Protein AF-A0A7S3E4H8-F1 (afdb_monomer)

Radius of gyration: 23.07 Å; Cα contacts (8 Å, |Δi|>4): 46; chains: 1; bounding box: 50×44×68 Å

Organism: NCBI:txid464258

Mean predicted aligned error: 6.33 Å

Secondary structure (DSSP, 8-state):
--SS-------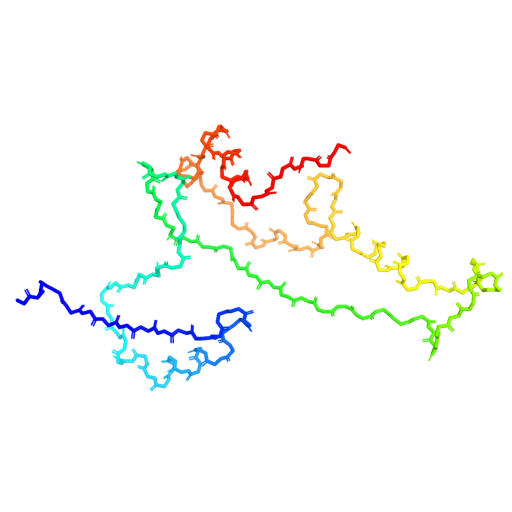S-GGGT-TTHHHHHHHHHHHH--S----S----SBTTB--------------------SS---HHHHTTTSPPHHHHHHHHHHHTB-TTS-B--TTTTTT-PPPPHHHHHHHPPPHHHHHHHHHHTT------

Structure (mmCIF, N/CA/C/O backbone):
data_AF-A0A7S3E4H8-F1
#
_entry.id   AF-A0A7S3E4H8-F1
#
loop_
_atom_site.group_PDB
_atom_site.id
_atom_site.type_symbol
_atom_site.label_atom_id
_atom_site.label_alt_id
_atom_site.label_comp_id
_atom_site.label_asym_id
_atom_site.label_entity_id
_atom_site.label_seq_id
_atom_site.pdbx_PDB_ins_code
_atom_site.Cartn_x
_atom_site.Cartn_y
_atom_site.Cartn_z
_atom_site.occupancy
_atom_site.B_iso_or_equiv
_atom_site.auth_seq_id
_atom_site.auth_comp_id
_atom_site.auth_asym_id
_atom_site.auth_atom_id
_atom_site.pdbx_PDB_model_num
ATOM 1 N N . ALA A 1 1 ? -12.318 -7.253 39.619 1.00 82.25 1 ALA A N 1
ATOM 2 C CA . ALA A 1 1 ? -12.614 -7.775 38.268 1.00 82.25 1 ALA A CA 1
ATOM 3 C C . ALA A 1 1 ? -12.755 -6.592 37.313 1.00 82.25 1 ALA A C 1
ATOM 5 O O . ALA A 1 1 ? -13.114 -5.520 37.789 1.00 82.25 1 ALA A O 1
ATOM 6 N N . LEU A 1 2 ? -12.430 -6.759 36.026 1.00 92.44 2 LEU A N 1
ATOM 7 C CA . LEU A 1 2 ? -12.636 -5.715 35.013 1.00 92.44 2 LEU A CA 1
ATOM 8 C C . LEU A 1 2 ? -14.133 -5.568 34.691 1.00 92.44 2 LEU A C 1
ATOM 10 O O . LEU A 1 2 ? -14.866 -6.550 34.817 1.00 92.44 2 LEU A O 1
ATOM 14 N N . PRO A 1 3 ? -14.589 -4.377 34.266 1.00 96.00 3 PRO A N 1
ATOM 15 C CA . PRO A 1 3 ? -15.986 -4.160 33.887 1.00 96.00 3 PRO A CA 1
ATOM 16 C C . PRO A 1 3 ? -16.362 -4.812 32.545 1.00 96.00 3 PRO A C 1
ATOM 18 O O . PRO A 1 3 ? -17.535 -4.822 32.192 1.00 96.00 3 PRO A O 1
ATOM 21 N N . ILE A 1 4 ? -15.383 -5.340 31.800 1.00 96.25 4 ILE A N 1
ATOM 22 C CA . ILE A 1 4 ? -15.548 -5.931 30.468 1.00 96.25 4 ILE A CA 1
ATOM 23 C C . ILE A 1 4 ? -14.730 -7.218 30.324 1.00 96.25 4 ILE A C 1
ATOM 25 O O . ILE A 1 4 ? -13.744 -7.429 31.037 1.00 96.25 4 ILE A O 1
ATOM 29 N N . ASN A 1 5 ? -15.120 -8.049 29.356 1.00 95.62 5 ASN A N 1
ATOM 30 C CA . ASN A 1 5 ? -14.308 -9.166 28.881 1.00 95.62 5 ASN A CA 1
ATOM 31 C C . ASN A 1 5 ? -13.288 -8.657 27.859 1.00 95.62 5 ASN A C 1
ATOM 33 O O . ASN A 1 5 ? -13.634 -7.857 26.994 1.00 95.62 5 ASN A O 1
ATOM 37 N N . VAL A 1 6 ? -12.053 -9.150 27.930 1.00 95.00 6 VAL A N 1
ATOM 38 C CA . VAL A 1 6 ? -10.983 -8.778 26.995 1.00 95.00 6 VAL A CA 1
ATOM 39 C C . VAL A 1 6 ? -10.482 -10.034 26.294 1.00 95.00 6 VAL A C 1
ATOM 41 O O . VAL A 1 6 ? -10.198 -11.039 26.947 1.00 95.00 6 VAL A O 1
ATOM 44 N N . LYS A 1 7 ? -10.385 -9.975 24.965 1.00 95.00 7 LYS A N 1
ATOM 45 C CA . LYS A 1 7 ? -9.827 -11.030 24.113 1.00 95.00 7 LYS A CA 1
ATOM 46 C C . LYS A 1 7 ? -8.622 -10.461 23.375 1.00 95.00 7 LYS A C 1
ATOM 48 O O . LYS A 1 7 ? -8.689 -9.340 22.886 1.00 95.00 7 LYS A O 1
ATOM 53 N N . PHE A 1 8 ? -7.548 -11.237 23.296 1.00 94.75 8 PHE A N 1
ATOM 54 C CA . PHE A 1 8 ? -6.339 -10.854 22.572 1.00 94.75 8 PHE A CA 1
ATOM 55 C C . PHE A 1 8 ? -6.182 -11.729 21.334 1.00 94.75 8 PHE A C 1
ATOM 57 O O . PHE A 1 8 ? -6.318 -12.952 21.411 1.00 94.75 8 PHE A O 1
ATOM 64 N N . LEU A 1 9 ? -5.875 -11.086 20.214 1.00 94.81 9 LEU A N 1
ATOM 65 C CA . LEU A 1 9 ? -5.459 -11.716 18.973 1.00 94.81 9 LEU A CA 1
ATOM 66 C C . LEU A 1 9 ? -4.102 -11.114 18.618 1.00 94.81 9 LEU A C 1
ATOM 68 O O . LEU A 1 9 ? -3.991 -9.902 18.467 1.00 94.81 9 LEU A O 1
ATOM 72 N N . PHE A 1 10 ? -3.081 -11.957 18.540 1.00 94.44 10 PHE A N 1
ATOM 73 C CA . PHE A 1 10 ? -1.742 -11.551 18.134 1.00 94.44 10 PHE A CA 1
ATOM 74 C C . PHE A 1 10 ? -1.454 -12.181 16.779 1.00 94.44 10 PHE A C 1
ATOM 76 O O . PHE A 1 10 ? -1.522 -13.406 16.655 1.00 94.44 10 PHE A O 1
ATOM 83 N N . ASP A 1 11 ? -1.136 -11.350 15.793 1.00 94.62 11 ASP A N 1
ATOM 84 C CA . ASP A 1 11 ? -0.674 -11.795 14.486 1.00 94.62 11 ASP A CA 1
ATOM 85 C C . ASP A 1 11 ? 0.831 -11.544 14.363 1.00 94.62 11 ASP A C 1
ATOM 87 O O . ASP A 1 11 ? 1.312 -10.443 14.608 1.00 94.62 11 ASP A O 1
ATOM 91 N N . GLY A 1 12 ? 1.581 -12.590 14.023 1.00 95.81 12 GLY A N 1
ATOM 92 C CA . GLY A 1 12 ? 3.026 -12.514 13.799 1.00 95.81 12 GLY A CA 1
ATOM 93 C C . GLY A 1 12 ? 3.403 -12.340 12.328 1.00 95.81 12 GLY A C 1
ATOM 94 O O . GLY A 1 12 ? 4.578 -12.473 11.998 1.00 95.81 12 GLY A O 1
ATOM 95 N N . GLN A 1 13 ? 2.420 -12.147 11.447 1.00 96.44 13 GLN A N 1
ATOM 96 C CA . GLN A 1 13 ? 2.595 -12.147 9.996 1.00 96.44 13 GLN A CA 1
ATOM 97 C C . GLN A 1 13 ? 2.158 -10.842 9.325 1.00 96.44 13 GLN A C 1
ATOM 99 O O . GLN A 1 13 ? 2.118 -10.796 8.098 1.00 96.44 13 GLN A O 1
ATOM 104 N N . GLU A 1 14 ? 1.829 -9.810 10.100 1.00 94.62 14 GLU A N 1
ATOM 105 C CA . GLU A 1 14 ? 1.367 -8.513 9.588 1.00 94.62 14 GLU A CA 1
ATOM 106 C C . GLU A 1 14 ? 2.321 -7.974 8.504 1.00 94.62 14 GLU A C 1
ATOM 108 O O . GLU A 1 14 ? 1.902 -7.763 7.367 1.00 94.62 14 GLU A O 1
ATOM 113 N N . GLU A 1 15 ? 3.627 -7.990 8.788 1.00 93.69 15 GLU A N 1
ATOM 114 C CA . GLU A 1 15 ? 4.696 -7.490 7.905 1.00 93.69 15 GLU A CA 1
ATOM 115 C C . GLU A 1 15 ? 4.852 -8.262 6.576 1.00 93.69 15 GLU A C 1
ATOM 117 O O . GLU A 1 15 ? 5.611 -7.869 5.688 1.00 93.69 15 GLU A O 1
ATOM 122 N N . ILE A 1 16 ? 4.165 -9.401 6.427 1.00 94.12 16 ILE A N 1
ATOM 123 C CA . ILE A 1 16 ? 4.106 -10.192 5.185 1.00 94.12 16 ILE A CA 1
ATOM 124 C C . ILE A 1 16 ? 2.679 -10.295 4.624 1.00 94.12 16 ILE A C 1
ATOM 126 O O . ILE A 1 16 ? 2.409 -11.146 3.771 1.00 94.12 16 ILE A O 1
ATOM 130 N N . GLY A 1 17 ? 1.766 -9.446 5.099 1.00 92.00 17 GLY A N 1
ATOM 131 C CA . GLY A 1 17 ? 0.380 -9.353 4.642 1.00 92.00 17 GLY A CA 1
ATOM 132 C C . GLY A 1 17 ? -0.574 -10.364 5.277 1.00 92.00 17 GLY A C 1
ATOM 133 O O . GLY A 1 17 ? -1.602 -10.675 4.678 1.00 92.00 17 GLY A O 1
ATOM 134 N N . SER A 1 18 ? -0.244 -10.912 6.449 1.00 95.12 18 SER A N 1
ATOM 135 C CA . SER A 1 18 ? -1.131 -11.791 7.231 1.00 95.12 18 SER A CA 1
ATOM 136 C C . SER A 1 18 ? -1.738 -12.9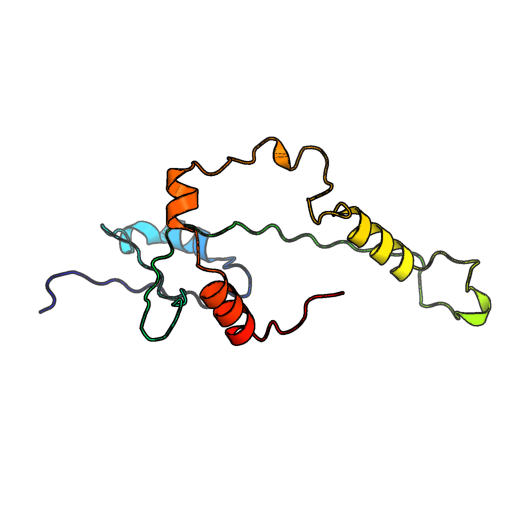76 6.449 1.00 95.12 18 SER A C 1
ATOM 138 O O . SER A 1 18 ? -2.935 -13.257 6.582 1.00 95.12 18 SER A O 1
ATOM 140 N N . PRO A 1 19 ? -0.956 -13.729 5.646 1.00 96.19 19 PRO A N 1
ATOM 141 C CA . PRO A 1 19 ? -1.471 -14.686 4.661 1.00 96.19 19 PRO A CA 1
ATOM 142 C C . PRO A 1 19 ? -2.325 -15.824 5.238 1.00 96.19 19 PRO A C 1
ATOM 144 O O . PRO A 1 19 ? -3.022 -16.504 4.486 1.00 96.19 19 PRO A O 1
ATOM 147 N N . GLN A 1 20 ? -2.254 -16.096 6.545 1.00 96.81 20 GLN A N 1
ATOM 148 C CA . GLN A 1 20 ? -3.078 -17.121 7.194 1.00 96.81 20 GLN A CA 1
ATOM 149 C C . GLN A 1 20 ? -4.172 -16.578 8.120 1.00 96.81 20 GLN A C 1
ATOM 151 O O . GLN A 1 20 ? -5.007 -17.374 8.567 1.00 96.81 20 GLN A O 1
ATOM 156 N N . LEU A 1 21 ? -4.206 -15.271 8.392 1.00 96.25 21 LEU A N 1
ATOM 157 C CA . LEU A 1 21 ? -5.113 -14.682 9.379 1.00 96.25 21 LEU A CA 1
ATOM 158 C C . LEU A 1 21 ? -6.584 -14.881 9.002 1.00 96.25 21 LEU A C 1
ATOM 160 O O . LEU A 1 21 ? -7.369 -15.323 9.838 1.00 96.25 21 LEU A O 1
ATOM 164 N N . GLU A 1 22 ? -6.940 -14.645 7.738 1.00 95.56 22 GLU A N 1
ATOM 165 C CA . GLU A 1 22 ? -8.304 -14.845 7.228 1.00 95.56 22 GLU A CA 1
ATOM 166 C C . GLU A 1 22 ? -8.772 -16.288 7.465 1.00 95.56 22 GLU A C 1
ATOM 168 O O . GLU A 1 22 ? -9.730 -16.532 8.195 1.00 95.56 22 GLU A O 1
ATOM 173 N N . SER A 1 23 ? -7.999 -17.269 6.986 1.00 97.12 23 SER A N 1
ATOM 174 C CA . SER A 1 23 ? -8.333 -18.691 7.148 1.00 97.12 23 SER A CA 1
ATOM 175 C C . SER A 1 23 ? -8.391 -19.156 8.612 1.00 97.12 23 SER A C 1
ATOM 177 O O . SER A 1 23 ? -9.048 -20.151 8.937 1.00 97.12 23 SER A O 1
ATOM 179 N N . PHE A 1 24 ? -7.666 -18.478 9.507 1.00 96.75 24 PHE A N 1
ATOM 180 C CA . PHE A 1 24 ? -7.705 -18.728 10.943 1.00 96.75 24 PHE A CA 1
ATOM 181 C C . PHE A 1 24 ? -8.997 -18.179 11.557 1.00 96.75 24 PHE A C 1
ATOM 183 O O . PHE A 1 24 ? -9.646 -18.878 12.341 1.00 96.75 24 PHE A O 1
ATOM 190 N N . LEU A 1 25 ? -9.401 -16.966 11.172 1.00 96.00 25 LEU A N 1
ATOM 191 C CA . LEU A 1 25 ? -10.652 -16.344 11.602 1.00 96.00 25 LEU A CA 1
ATOM 192 C C . LEU A 1 25 ? -11.878 -17.075 11.045 1.00 96.00 25 LEU A C 1
ATOM 194 O O . LEU A 1 25 ? -12.831 -17.268 11.792 1.00 96.00 25 LEU A O 1
ATOM 198 N N . ASP A 1 26 ? -11.832 -17.614 9.830 1.00 96.56 26 ASP A N 1
ATOM 199 C CA . ASP A 1 26 ? -12.915 -18.460 9.302 1.00 96.56 26 ASP A CA 1
ATOM 200 C C . ASP A 1 26 ? -13.172 -19.693 10.182 1.00 96.56 26 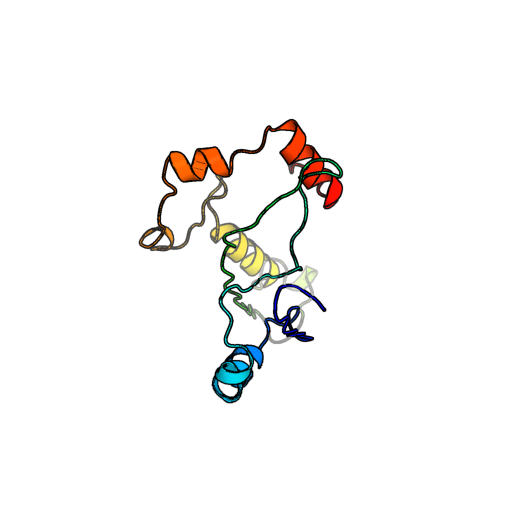ASP A C 1
ATOM 202 O O . ASP A 1 26 ? -14.308 -20.117 10.393 1.00 96.56 26 ASP A O 1
ATOM 206 N N . LYS A 1 27 ? -12.104 -20.281 10.735 1.00 97.56 27 LYS A N 1
ATOM 207 C CA . LYS A 1 27 ? -12.178 -21.498 11.564 1.00 97.56 27 LYS A CA 1
ATOM 208 C C . LYS A 1 27 ? -12.466 -21.217 13.035 1.00 97.56 27 LYS A C 1
ATOM 210 O O . LYS A 1 27 ? -12.925 -22.108 13.755 1.00 97.56 27 LYS A O 1
ATOM 215 N N . HIS A 1 28 ? -12.105 -20.034 13.527 1.00 96.50 28 HIS A N 1
ATOM 216 C CA . HIS A 1 28 ? -12.078 -19.733 14.961 1.00 96.50 28 HIS A CA 1
ATOM 217 C C . HIS A 1 28 ? -12.766 -18.419 15.344 1.00 96.50 28 HIS A C 1
ATOM 219 O O . HIS A 1 28 ? -12.769 -18.074 16.526 1.00 96.50 28 HIS A O 1
ATOM 225 N N . GLY A 1 29 ? -13.375 -17.712 14.394 1.00 94.12 29 GLY A N 1
ATOM 226 C CA . GLY A 1 29 ? -13.937 -16.370 14.558 1.00 94.12 29 GLY A CA 1
ATOM 227 C C . GLY A 1 29 ? -14.987 -16.269 15.658 1.00 94.12 29 GLY A C 1
ATOM 228 O O . GLY A 1 29 ? -14.997 -15.291 16.400 1.00 94.12 29 GLY A O 1
ATOM 229 N N . GLU A 1 30 ? -15.783 -17.321 15.879 1.00 96.06 30 GLU A N 1
ATOM 230 C CA . GLU A 1 30 ? -16.737 -17.377 16.998 1.00 96.06 30 GLU A CA 1
ATOM 231 C C . GLU A 1 30 ? -16.061 -17.159 18.364 1.00 96.06 30 GLU A C 1
ATOM 233 O O . GLU A 1 30 ? -16.625 -16.518 19.253 1.00 96.06 30 GLU A O 1
ATOM 238 N N . LYS A 1 31 ? -14.811 -17.614 18.537 1.00 94.94 31 LYS A N 1
ATOM 239 C CA . LYS A 1 31 ? -14.041 -17.382 19.771 1.00 94.94 31 LYS A CA 1
ATOM 240 C C . LYS A 1 31 ? -13.694 -15.910 19.960 1.00 94.94 31 LYS A C 1
ATOM 242 O O . LYS A 1 31 ? -13.562 -15.472 21.103 1.00 94.94 31 LYS A O 1
ATOM 247 N N . PHE A 1 32 ? -13.590 -15.146 18.877 1.00 94.00 32 PHE A N 1
ATOM 248 C CA . PHE A 1 32 ? -13.222 -13.731 18.861 1.00 94.00 32 PHE A CA 1
ATOM 249 C C . PHE A 1 32 ? -14.419 -12.782 18.740 1.00 94.00 32 PHE A C 1
ATOM 251 O O . PHE A 1 32 ? -14.219 -11.577 18.822 1.00 94.00 32 PHE A O 1
ATOM 258 N N . ALA A 1 33 ? -15.651 -13.298 18.647 1.00 94.56 33 ALA A N 1
ATOM 259 C CA . ALA A 1 33 ? -16.862 -12.475 18.644 1.00 94.56 33 ALA A CA 1
ATOM 260 C C . ALA A 1 33 ? -16.873 -11.495 19.832 1.00 94.56 33 ALA A C 1
ATOM 262 O O . ALA A 1 33 ? -16.682 -11.905 20.985 1.00 94.56 33 ALA A O 1
ATOM 263 N N . ALA A 1 34 ? -17.053 -10.208 19.551 1.00 96.25 34 ALA A N 1
ATOM 264 C CA . ALA A 1 34 ? -16.986 -9.126 20.525 1.00 96.25 34 ALA A CA 1
ATOM 265 C C . ALA A 1 34 ? -17.856 -7.949 20.067 1.00 96.25 34 ALA A C 1
ATOM 267 O O . ALA A 1 34 ? -18.111 -7.798 18.874 1.00 96.25 34 ALA A O 1
ATOM 268 N N . ASP A 1 35 ? -18.266 -7.104 21.013 1.00 97.19 35 ASP A N 1
ATOM 269 C CA . ASP A 1 35 ? -19.033 -5.884 20.724 1.00 97.19 35 ASP A CA 1
ATOM 270 C C . ASP A 1 35 ? -18.163 -4.776 20.100 1.00 97.19 35 ASP A C 1
ATOM 272 O O . ASP A 1 35 ? -18.676 -3.865 19.456 1.00 97.19 35 ASP A O 1
ATOM 276 N N . LEU A 1 36 ? -16.839 -4.845 20.298 1.00 95.00 36 LEU A N 1
ATOM 277 C CA . LEU A 1 36 ? -15.860 -3.895 19.775 1.00 95.00 36 LEU A CA 1
ATOM 278 C C . LEU A 1 36 ? -14.535 -4.604 19.462 1.00 95.00 36 LEU A C 1
ATOM 280 O O . LEU A 1 36 ? -14.076 -5.443 20.239 1.00 95.00 36 LEU A O 1
ATOM 284 N N . CYS A 1 37 ? -13.903 -4.215 18.354 1.00 93.88 37 CYS A N 1
ATOM 285 C CA . CYS A 1 37 ? -12.535 -4.587 18.004 1.00 93.88 37 CYS A CA 1
ATOM 286 C C . CYS A 1 37 ? -11.652 -3.336 18.034 1.00 93.88 37 CYS A C 1
ATOM 288 O O . CYS A 1 37 ? -12.042 -2.290 17.515 1.00 93.88 37 CYS A O 1
ATOM 290 N N . PHE A 1 38 ? -10.474 -3.441 18.645 1.00 92.94 38 PHE A N 1
ATOM 291 C CA . PHE A 1 38 ? -9.492 -2.366 18.700 1.00 92.94 38 PHE A CA 1
ATOM 292 C C . PHE A 1 38 ? -8.132 -2.908 18.268 1.00 92.94 38 PHE A C 1
ATOM 294 O O . PHE A 1 38 ? -7.672 -3.911 18.814 1.00 92.94 38 PHE A O 1
ATOM 301 N N . SER A 1 39 ? -7.495 -2.228 17.316 1.00 91.88 39 SER A N 1
ATOM 302 C CA . SER A 1 39 ? -6.095 -2.469 16.975 1.00 91.88 39 SER A CA 1
ATOM 303 C C . SER A 1 39 ? -5.217 -1.476 17.726 1.00 91.88 39 SER A C 1
ATOM 305 O O . SER A 1 39 ? -5.470 -0.272 17.693 1.00 91.88 39 SER A O 1
ATOM 307 N N . ALA A 1 40 ? -4.184 -1.984 18.397 1.00 89.38 40 ALA A N 1
ATOM 308 C CA . ALA A 1 40 ? -3.171 -1.164 19.058 1.00 89.38 40 ALA A CA 1
ATOM 309 C C . ALA A 1 40 ? -2.008 -0.783 18.125 1.00 89.38 40 ALA A C 1
ATOM 311 O O . ALA A 1 40 ? -1.034 -0.196 18.584 1.00 89.38 40 ALA A O 1
ATOM 312 N N . ASP A 1 41 ? -2.117 -1.095 16.835 1.00 89.75 41 ASP A N 1
ATOM 313 C CA . ASP A 1 41 ? -1.107 -0.818 15.809 1.00 89.75 41 ASP A CA 1
ATOM 314 C C . ASP A 1 41 ? -1.302 0.563 15.152 1.00 89.75 41 ASP A C 1
ATOM 316 O O . ASP A 1 41 ? -1.188 0.768 13.948 1.00 89.75 41 ASP A O 1
ATOM 320 N N . GLY A 1 42 ? -1.722 1.533 15.964 1.00 80.94 42 GLY A N 1
ATOM 321 C CA . GLY A 1 42 ? -1.957 2.909 15.547 1.00 80.94 42 GLY A CA 1
ATOM 322 C C . GLY A 1 42 ? -0.972 3.864 16.212 1.00 80.94 42 GLY A C 1
ATOM 323 O O . GLY A 1 42 ? -0.551 3.657 17.346 1.00 80.94 42 GLY A O 1
ATOM 324 N N . GLY A 1 43 ? -0.640 4.961 15.528 1.00 82.69 43 GLY A N 1
ATOM 325 C CA . GLY A 1 43 ? 0.145 6.058 16.110 1.00 82.69 43 GLY A CA 1
ATOM 326 C C . GLY A 1 43 ? -0.716 7.212 16.639 1.00 82.69 43 GLY A C 1
ATOM 327 O O . GLY A 1 43 ? -1.866 7.380 16.221 1.00 82.69 43 GLY A O 1
ATOM 328 N N . GLN A 1 44 ? -0.122 8.068 17.470 1.00 84.00 44 GLN A N 1
ATOM 329 C CA . GLN A 1 44 ? -0.670 9.367 17.893 1.00 84.00 44 GLN A CA 1
ATOM 330 C C . GLN A 1 44 ? -0.184 10.517 16.990 1.00 84.00 44 GLN A C 1
ATOM 332 O O . GLN A 1 44 ? 0.731 10.325 16.193 1.00 84.00 44 GLN A O 1
ATOM 337 N N . ILE A 1 45 ? -0.795 11.705 17.091 1.00 80.69 45 ILE A N 1
ATOM 338 C CA . ILE A 1 45 ? -0.336 12.894 16.340 1.00 80.69 45 ILE A CA 1
ATOM 339 C C . ILE A 1 45 ? 0.887 13.517 17.031 1.00 80.69 45 ILE A C 1
ATOM 341 O O . ILE A 1 45 ? 1.879 13.840 16.384 1.00 80.69 45 ILE A O 1
ATOM 345 N N . SER A 1 46 ? 0.815 13.663 18.353 1.00 80.62 46 SER A N 1
ATOM 346 C CA . SER A 1 46 ? 1.878 14.163 19.233 1.00 80.62 46 SER A CA 1
ATOM 347 C C . SER A 1 46 ? 1.697 13.570 20.634 1.00 80.62 46 SER A C 1
ATOM 349 O O . SER A 1 46 ? 0.704 12.889 20.890 1.00 80.62 46 SER A O 1
ATOM 351 N N . GLU A 1 47 ? 2.638 13.817 21.549 1.00 84.06 47 GLU A N 1
ATOM 352 C CA . GLU A 1 47 ? 2.575 13.325 22.939 1.00 84.06 47 GLU A CA 1
ATOM 353 C C . GLU A 1 47 ? 1.308 13.768 23.691 1.00 84.06 47 GLU A C 1
ATOM 355 O O . GLU A 1 47 ? 0.822 13.066 24.573 1.00 84.06 47 GLU A O 1
ATOM 360 N N . ASP A 1 48 ? 0.772 14.934 23.339 1.00 88.12 48 ASP A N 1
ATOM 361 C CA . ASP A 1 48 ? -0.385 15.570 23.963 1.00 88.12 48 ASP A CA 1
ATOM 362 C C . ASP A 1 48 ? -1.669 15.466 23.123 1.00 88.12 48 ASP A C 1
ATOM 364 O O . ASP A 1 48 ? -2.744 15.850 23.592 1.00 88.12 48 ASP A O 1
ATOM 368 N N . LYS A 1 49 ? -1.589 14.924 21.898 1.00 84.00 49 LYS A N 1
ATOM 369 C CA . LYS A 1 49 ? -2.726 14.832 20.975 1.00 84.00 49 LYS A CA 1
ATOM 370 C C . LYS A 1 49 ? -2.962 13.389 20.508 1.00 84.00 49 LYS A C 1
ATOM 372 O O . LYS A 1 49 ? -2.298 12.923 19.571 1.00 84.00 49 LYS A O 1
ATOM 377 N N . PRO A 1 50 ? -3.937 12.679 21.110 1.00 86.62 50 PRO A N 1
ATOM 378 C CA . PRO A 1 50 ? -4.269 11.323 20.702 1.00 86.62 50 PRO A CA 1
ATOM 379 C C . PRO A 1 50 ? -4.933 11.312 19.323 1.00 86.62 50 PRO A C 1
ATOM 381 O O . PRO A 1 50 ? -5.479 12.314 18.854 1.00 86.62 50 PRO A O 1
ATOM 384 N N . ARG A 1 51 ? -4.920 10.140 18.689 1.00 85.31 51 ARG A N 1
ATOM 385 C CA . ARG A 1 51 ? -5.577 9.889 17.408 1.00 85.31 51 ARG A CA 1
ATOM 386 C C . ARG A 1 51 ? -6.383 8.604 17.494 1.00 85.31 51 ARG A C 1
ATOM 388 O O . ARG A 1 51 ? -5.913 7.613 18.044 1.00 85.31 51 ARG A O 1
ATOM 395 N N . VAL A 1 52 ? -7.580 8.631 16.921 1.00 88.56 52 VAL A N 1
ATOM 396 C CA . VAL A 1 52 ? -8.383 7.436 16.668 1.00 88.56 52 VAL A CA 1
ATOM 397 C C . VAL A 1 52 ? -8.413 7.242 15.163 1.00 88.56 52 VAL A C 1
ATOM 399 O O . VAL A 1 52 ? -8.842 8.133 14.435 1.00 88.56 52 VAL A O 1
ATOM 402 N N . ILE A 1 53 ? -7.912 6.101 14.702 1.00 88.50 53 ILE A N 1
ATOM 403 C CA . ILE A 1 53 ? -7.927 5.734 13.288 1.00 88.50 53 ILE A CA 1
ATOM 404 C C . ILE A 1 53 ? -9.158 4.862 13.068 1.00 88.50 53 ILE A C 1
ATOM 406 O O . ILE A 1 53 ? -9.267 3.783 13.645 1.00 88.50 53 ILE A O 1
ATOM 410 N N . THR A 1 54 ? -10.100 5.352 12.269 1.00 88.62 54 THR A N 1
ATOM 411 C CA . THR A 1 54 ? -11.351 4.646 11.947 1.00 88.62 54 THR A CA 1
ATOM 412 C C . THR A 1 54 ? -11.277 3.901 10.618 1.00 88.62 54 THR A C 1
ATOM 414 O O . THR A 1 54 ? -12.060 2.985 10.384 1.00 88.62 54 THR A O 1
ATOM 417 N N . SER A 1 55 ? -10.325 4.268 9.760 1.00 86.19 55 SER A N 1
ATOM 418 C CA . SER A 1 55 ? -10.124 3.672 8.442 1.00 86.19 55 SER A CA 1
ATOM 419 C C . SER A 1 55 ? -8.664 3.766 8.012 1.00 86.19 55 SER A C 1
ATOM 421 O O . SER A 1 55 ? -7.968 4.726 8.348 1.00 86.19 55 SER A O 1
ATOM 423 N N . LEU A 1 56 ? -8.227 2.801 7.209 1.00 88.81 56 LEU A N 1
ATOM 424 C CA . LEU A 1 56 ? -6.915 2.766 6.568 1.00 88.81 56 LEU A CA 1
ATOM 425 C C . LEU A 1 56 ? -7.099 2.606 5.057 1.00 88.81 56 LEU A C 1
ATOM 427 O O . LEU A 1 56 ? -8.124 2.103 4.595 1.00 88.81 56 LEU A O 1
ATOM 431 N N . ARG A 1 57 ? -6.099 3.030 4.282 1.00 90.75 57 ARG A N 1
ATOM 432 C CA . ARG A 1 57 ? -6.050 2.720 2.849 1.00 90.75 57 ARG A CA 1
ATOM 433 C C . ARG A 1 57 ? -5.765 1.230 2.668 1.00 90.75 57 ARG A C 1
ATOM 435 O O . ARG A 1 57 ? -4.982 0.659 3.421 1.00 90.75 57 ARG A O 1
ATOM 442 N N . GLY A 1 58 ? -6.373 0.628 1.649 1.00 90.81 58 GLY A N 1
ATOM 443 C CA . GLY A 1 58 ? -5.963 -0.692 1.178 1.00 90.81 58 GLY A CA 1
ATOM 444 C C . GLY A 1 58 ? -4.601 -0.646 0.479 1.00 90.81 58 GLY A C 1
ATOM 445 O O . GLY A 1 58 ? -4.073 0.428 0.180 1.00 90.81 58 GLY A O 1
ATOM 446 N N . LEU A 1 59 ? -4.055 -1.824 0.184 1.00 92.19 59 LEU A N 1
ATOM 447 C CA . LEU A 1 59 ? -2.792 -1.987 -0.528 1.00 92.19 59 LEU A CA 1
ATOM 448 C C . LEU A 1 59 ? -2.936 -3.063 -1.606 1.00 92.19 59 LEU A C 1
ATOM 450 O O . LEU A 1 59 ? -3.485 -4.133 -1.359 1.00 92.19 59 LEU A O 1
ATOM 454 N N . ALA A 1 60 ? -2.412 -2.779 -2.798 1.00 90.19 60 ALA A N 1
ATOM 455 C CA . ALA A 1 60 ? -2.282 -3.743 -3.882 1.00 90.19 60 ALA A CA 1
ATOM 456 C C . ALA A 1 60 ? -0.806 -3.842 -4.279 1.00 90.19 60 ALA A C 1
ATOM 458 O O . ALA A 1 60 ? -0.231 -2.888 -4.802 1.00 90.19 60 ALA A O 1
ATOM 459 N N . ALA A 1 61 ? -0.189 -4.992 -4.012 1.00 91.19 61 ALA A N 1
ATOM 460 C CA . ALA A 1 61 ? 1.194 -5.260 -4.390 1.00 91.19 61 ALA A CA 1
ATOM 461 C C . ALA A 1 61 ? 1.249 -5.932 -5.769 1.00 91.19 61 ALA A C 1
ATOM 463 O O . ALA A 1 61 ? 0.556 -6.919 -6.016 1.00 91.19 61 ALA A O 1
ATOM 464 N N . VAL A 1 62 ? 2.101 -5.417 -6.658 1.00 92.06 62 VAL A N 1
ATOM 465 C CA . VAL A 1 62 ? 2.334 -5.978 -7.996 1.00 92.06 62 VAL A CA 1
ATOM 466 C C . VAL A 1 62 ? 3.831 -6.171 -8.205 1.00 92.06 62 VAL A C 1
ATOM 468 O O . VAL A 1 62 ? 4.624 -5.269 -7.946 1.00 92.06 62 VAL A O 1
ATOM 471 N N . GLU A 1 63 ? 4.220 -7.342 -8.708 1.00 95.12 63 GLU A N 1
ATOM 472 C CA . GLU A 1 63 ? 5.592 -7.626 -9.124 1.00 95.12 63 GLU A CA 1
ATOM 473 C C . GLU A 1 63 ? 5.697 -7.545 -10.652 1.00 95.12 63 GLU A C 1
ATOM 475 O O . GLU A 1 63 ? 5.012 -8.276 -11.371 1.00 95.12 63 GLU A O 1
ATOM 480 N N . VAL A 1 64 ? 6.586 -6.686 -11.157 1.00 94.88 64 VAL A N 1
ATOM 481 C CA . VAL A 1 64 ? 6.888 -6.594 -12.591 1.00 94.88 64 VAL A CA 1
ATOM 482 C C . VAL A 1 64 ? 8.312 -7.061 -12.853 1.00 94.88 64 VAL A C 1
ATOM 484 O O . VAL A 1 64 ? 9.269 -6.558 -12.269 1.00 94.88 64 VAL A O 1
ATOM 487 N N . LYS A 1 65 ? 8.460 -8.014 -13.777 1.00 96.31 65 LYS A N 1
ATOM 488 C CA . LYS A 1 65 ? 9.756 -8.550 -14.207 1.00 96.31 65 LYS A CA 1
ATOM 489 C C . LYS A 1 65 ? 10.041 -8.133 -15.643 1.00 96.31 65 LYS A C 1
ATOM 491 O O . LYS A 1 65 ? 9.359 -8.568 -16.567 1.00 96.31 65 LYS A O 1
ATOM 496 N N . VAL A 1 66 ? 11.085 -7.328 -15.829 1.00 96.06 66 VAL A N 1
ATOM 497 C CA . VAL A 1 66 ? 11.583 -6.925 -17.150 1.00 96.06 66 VAL A CA 1
ATOM 498 C C . VAL A 1 66 ? 12.836 -7.734 -17.469 1.00 96.06 66 VAL A C 1
ATOM 500 O O . VAL A 1 66 ? 13.820 -7.682 -16.737 1.00 96.06 66 VAL A O 1
ATOM 503 N N . LYS A 1 67 ? 12.816 -8.481 -18.575 1.00 96.12 67 LYS A N 1
ATOM 504 C CA . LYS A 1 67 ? 13.967 -9.250 -19.060 1.00 96.12 67 LYS A CA 1
ATOM 505 C C . LYS A 1 67 ? 14.291 -8.842 -20.492 1.00 96.12 67 LYS A C 1
ATOM 507 O O . LYS A 1 67 ? 13.470 -9.039 -21.381 1.00 96.12 67 LYS A O 1
ATOM 512 N N . THR A 1 68 ? 15.495 -8.318 -20.718 1.00 96.25 68 THR A N 1
ATOM 513 C CA . THR A 1 68 ? 15.936 -7.849 -22.045 1.00 96.25 68 THR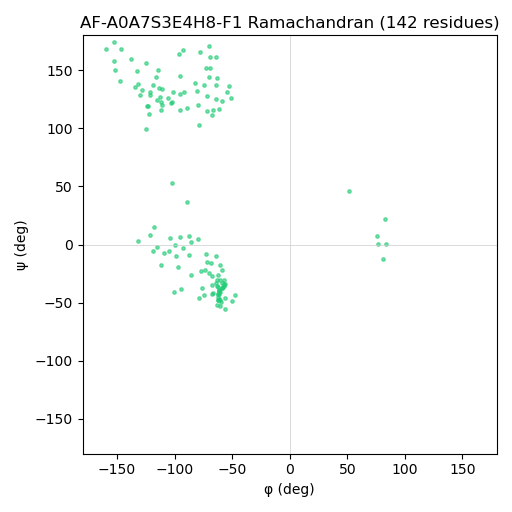 A CA 1
ATOM 514 C C . THR A 1 68 ? 17.042 -8.697 -22.674 1.00 96.25 68 THR A C 1
ATOM 516 O O . THR A 1 68 ? 17.243 -8.637 -23.884 1.00 96.25 68 THR A O 1
ATOM 519 N N . ALA A 1 69 ? 17.736 -9.517 -21.882 1.00 94.75 69 ALA A N 1
ATOM 520 C CA . ALA A 1 69 ? 18.795 -10.412 -22.336 1.00 94.75 69 ALA A CA 1
ATOM 521 C C . ALA A 1 69 ? 18.819 -11.708 -21.507 1.00 94.75 69 ALA A C 1
ATOM 523 O O . ALA A 1 69 ? 18.151 -11.828 -20.478 1.00 94.75 69 ALA A O 1
ATOM 524 N N . ASN A 1 70 ? 19.579 -12.706 -21.966 1.00 95.62 70 ASN A N 1
ATOM 525 C CA . ASN A 1 70 ? 19.767 -13.973 -21.245 1.00 95.62 70 ASN A CA 1
ATOM 526 C C . ASN A 1 70 ? 20.922 -13.939 -2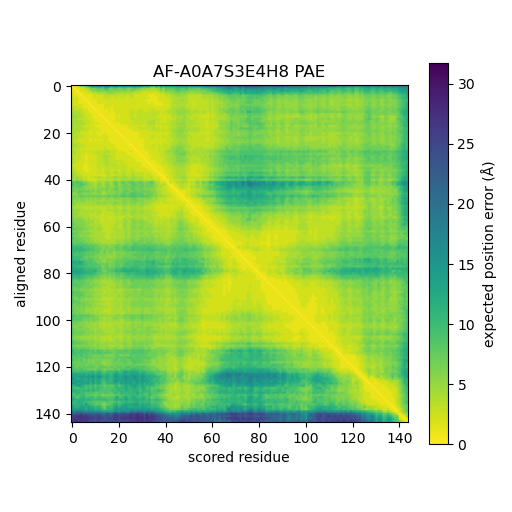0.228 1.00 95.62 70 ASN A C 1
ATOM 528 O O . ASN A 1 70 ? 21.068 -14.891 -19.467 1.00 95.62 70 ASN A O 1
ATOM 532 N N . ALA A 1 71 ? 21.721 -12.872 -20.229 1.00 95.12 71 ALA A N 1
ATOM 533 C CA . ALA A 1 71 ? 22.812 -12.604 -19.297 1.00 95.12 71 ALA A CA 1
ATOM 534 C C . ALA A 1 71 ? 23.126 -11.098 -19.302 1.00 95.12 71 ALA A C 1
ATOM 536 O O . ALA A 1 71 ? 22.673 -10.381 -20.201 1.00 95.12 71 ALA A O 1
ATOM 537 N N . ASP A 1 72 ? 23.932 -10.646 -18.343 1.00 95.44 72 ASP A N 1
ATOM 538 C CA . ASP A 1 72 ? 24.447 -9.277 -18.323 1.00 95.44 72 ASP A CA 1
ATOM 539 C C . ASP A 1 72 ? 25.344 -9.009 -19.537 1.00 95.44 72 ASP A C 1
ATOM 541 O O . ASP A 1 72 ? 26.102 -9.872 -19.991 1.00 95.44 72 ASP A O 1
ATOM 545 N N . LEU A 1 73 ? 25.257 -7.790 -20.072 1.00 95.38 73 LEU A N 1
ATOM 546 C CA . LEU A 1 73 ? 25.984 -7.369 -21.267 1.00 95.38 73 LEU A CA 1
ATOM 547 C C . LEU A 1 73 ? 26.971 -6.247 -20.940 1.00 95.38 73 LEU A C 1
ATOM 549 O O . LEU A 1 73 ? 26.684 -5.352 -20.148 1.00 95.38 73 LEU A O 1
ATOM 553 N N . HIS A 1 74 ? 28.129 -6.259 -21.604 1.00 95.88 74 HIS A N 1
ATOM 554 C CA . HIS A 1 74 ? 29.130 -5.203 -21.467 1.00 95.88 74 HIS A CA 1
ATOM 555 C C . HIS A 1 74 ? 28.603 -3.875 -22.038 1.00 95.88 74 HIS A C 1
ATOM 557 O O . HIS A 1 74 ? 28.378 -3.751 -23.247 1.00 95.88 74 HIS A O 1
ATOM 563 N N . SER A 1 75 ? 28.439 -2.861 -21.187 1.00 93.75 75 SER A N 1
ATOM 564 C CA . SER A 1 75 ? 27.821 -1.581 -21.561 1.00 93.75 75 SER A CA 1
ATOM 565 C C . SER A 1 75 ? 28.602 -0.810 -22.628 1.00 93.75 75 SER A C 1
ATOM 567 O O . SER A 1 75 ? 27.991 -0.155 -23.461 1.00 93.75 75 SER A O 1
ATOM 569 N N . GLY A 1 76 ? 29.931 -0.931 -22.687 1.00 96.50 76 GLY A N 1
ATOM 570 C CA . GLY A 1 76 ? 30.722 -0.302 -23.754 1.00 96.50 76 GLY A CA 1
ATOM 571 C C . 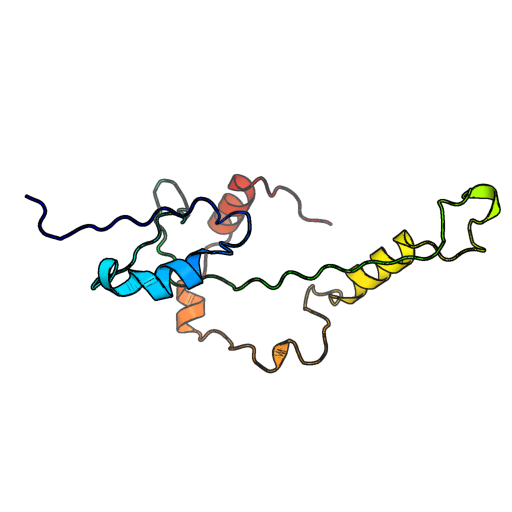GLY A 1 76 ? 30.532 -0.947 -25.132 1.00 96.50 76 GLY A C 1
ATOM 572 O O . GLY A 1 76 ? 30.748 -0.302 -26.150 1.00 96.50 76 GLY A O 1
ATOM 573 N N . THR A 1 77 ? 30.127 -2.218 -25.176 1.00 95.75 77 THR A N 1
ATOM 574 C CA . THR A 1 77 ? 29.961 -2.973 -26.431 1.00 95.75 77 THR A CA 1
ATOM 575 C C . THR A 1 77 ? 28.524 -2.912 -26.928 1.00 95.75 77 THR A C 1
ATOM 577 O O . THR A 1 77 ? 28.288 -2.828 -28.128 1.00 95.75 77 THR A O 1
ATOM 580 N N . PHE A 1 78 ? 27.567 -2.963 -25.999 1.00 94.81 78 PHE A N 1
ATOM 581 C CA . PHE A 1 78 ? 26.142 -3.079 -26.306 1.00 94.81 78 PHE A CA 1
ATOM 582 C C . PHE A 1 78 ? 25.322 -1.859 -25.874 1.00 94.81 78 PHE A C 1
ATOM 584 O O . PHE A 1 78 ? 24.117 -1.818 -26.122 1.00 94.81 78 PHE A O 1
ATOM 591 N N . GLY A 1 79 ? 25.948 -0.859 -25.248 1.00 93.06 79 GLY A N 1
ATOM 592 C CA . GLY A 1 79 ? 25.301 0.392 -24.865 1.00 93.06 79 GLY A CA 1
ATOM 593 C C . GLY A 1 79 ? 24.730 1.105 -26.085 1.00 93.06 79 GLY A C 1
ATOM 594 O O . GLY A 1 79 ? 25.436 1.355 -27.057 1.00 93.06 79 GLY A O 1
ATOM 595 N N . GLY A 1 80 ? 23.428 1.383 -26.049 1.00 90.56 80 GLY A N 1
ATOM 596 C CA . GLY A 1 80 ? 22.688 1.983 -27.162 1.00 90.56 80 GLY A CA 1
ATOM 597 C C . GLY A 1 80 ? 22.266 1.007 -28.269 1.00 90.56 80 GLY A C 1
ATOM 598 O O . GLY A 1 80 ? 21.427 1.372 -29.083 1.00 90.56 80 GLY A O 1
ATOM 599 N N . ALA A 1 81 ? 22.785 -0.226 -28.291 1.00 93.31 81 ALA A N 1
ATOM 600 C CA . ALA A 1 81 ? 22.396 -1.255 -29.262 1.00 93.31 81 ALA A CA 1
ATOM 601 C C . ALA A 1 81 ? 21.409 -2.277 -28.676 1.00 93.31 81 ALA A C 1
ATOM 603 O O . ALA A 1 81 ? 20.462 -2.681 -29.349 1.00 93.31 81 ALA A O 1
ATOM 604 N N . ALA A 1 82 ? 21.627 -2.703 -27.428 1.00 94.75 82 ALA A N 1
ATOM 605 C CA . ALA A 1 82 ? 20.745 -3.628 -26.727 1.00 94.75 82 ALA A CA 1
ATOM 606 C C . ALA A 1 82 ? 19.738 -2.874 -25.835 1.00 94.75 82 ALA A C 1
ATOM 608 O O . ALA A 1 82 ? 20.102 -1.864 -25.223 1.00 94.75 82 ALA A O 1
ATOM 609 N N . PRO A 1 83 ? 18.492 -3.369 -25.701 1.00 94.06 83 PRO A N 1
ATOM 610 C CA . PRO A 1 83 ? 17.527 -2.801 -24.769 1.00 94.06 83 PRO A CA 1
ATOM 611 C C . PRO A 1 83 ? 18.005 -2.968 -23.322 1.00 94.06 83 PRO A C 1
ATOM 613 O O . PRO A 1 83 ? 18.296 -4.075 -22.859 1.00 94.06 83 PRO A O 1
ATOM 616 N N . ASN A 1 84 ? 18.067 -1.856 -22.592 1.00 95.38 84 ASN A N 1
ATOM 617 C CA . ASN A 1 84 ? 18.438 -1.848 -21.184 1.00 95.38 84 ASN A CA 1
ATOM 618 C C . ASN A 1 84 ? 17.182 -2.033 -20.320 1.00 95.38 84 ASN A C 1
ATOM 620 O O . ASN A 1 84 ? 16.285 -1.191 -20.344 1.00 95.38 84 ASN A O 1
ATOM 624 N N . ALA A 1 85 ? 17.130 -3.123 -19.549 1.00 95.94 85 ALA A N 1
ATOM 625 C CA . ALA A 1 85 ? 16.006 -3.418 -18.664 1.00 95.94 85 ALA A CA 1
ATOM 626 C C . ALA A 1 85 ? 15.759 -2.310 -17.627 1.00 95.94 85 ALA A C 1
ATOM 628 O O . ALA A 1 85 ? 14.606 -2.044 -17.305 1.00 95.94 85 ALA A O 1
ATOM 629 N N . LEU A 1 86 ? 16.814 -1.636 -17.150 1.00 94.62 86 LEU A N 1
ATOM 630 C CA . LEU A 1 86 ? 16.694 -0.541 -16.188 1.00 94.62 86 LEU A CA 1
ATOM 631 C C . LEU A 1 86 ? 16.001 0.674 -16.802 1.00 94.62 86 LEU A C 1
ATOM 633 O O . LEU A 1 86 ? 15.126 1.234 -16.162 1.00 94.62 86 LEU A O 1
ATOM 637 N N . HIS A 1 87 ? 16.329 1.041 -18.046 1.00 95.69 87 HIS A N 1
ATOM 638 C CA . HIS A 1 87 ? 15.661 2.163 -18.717 1.00 95.69 87 HIS A CA 1
ATOM 639 C C . HIS A 1 87 ? 14.168 1.878 -18.894 1.00 95.69 87 HIS A C 1
ATOM 641 O O . HIS A 1 87 ? 13.339 2.691 -18.509 1.00 95.69 87 HIS A O 1
ATOM 647 N N . LEU A 1 88 ? 13.828 0.680 -19.383 1.00 96.06 88 LEU A N 1
ATOM 648 C CA . LEU A 1 88 ? 12.432 0.268 -19.544 1.00 96.06 88 LEU A CA 1
ATOM 649 C C . LEU A 1 88 ? 11.678 0.233 -18.210 1.00 96.06 88 LEU A C 1
ATOM 651 O O . LEU A 1 88 ? 10.511 0.608 -18.162 1.00 96.06 88 LEU A O 1
ATOM 655 N N . LEU A 1 89 ? 12.326 -0.219 -17.132 1.00 96.88 89 LEU A N 1
ATOM 656 C CA . LEU A 1 89 ? 11.726 -0.225 -15.801 1.00 96.88 89 LEU A CA 1
ATOM 657 C C . LEU A 1 89 ? 11.501 1.201 -15.285 1.00 96.88 89 LEU A C 1
ATOM 659 O O . LEU A 1 89 ? 10.439 1.475 -14.735 1.00 96.88 89 LEU A O 1
ATOM 663 N N . THR A 1 90 ? 12.459 2.110 -15.484 1.00 96.81 90 THR A N 1
ATOM 664 C CA . THR A 1 90 ? 12.307 3.528 -15.130 1.00 96.81 90 THR A CA 1
ATOM 665 C C . THR A 1 90 ? 11.160 4.170 -15.903 1.00 96.81 90 THR A C 1
ATOM 667 O O . THR A 1 90 ? 10.308 4.802 -15.284 1.00 96.81 90 THR A O 1
ATOM 670 N N . ASP A 1 91 ? 11.090 3.954 -17.218 1.00 96.38 91 ASP A N 1
ATOM 671 C CA . ASP A 1 91 ? 10.013 4.479 -18.063 1.00 96.38 91 ASP A CA 1
ATOM 672 C C . ASP A 1 91 ? 8.649 3.925 -17.632 1.00 96.38 91 ASP A C 1
ATOM 674 O O . ASP A 1 91 ? 7.676 4.671 -17.514 1.00 96.38 91 ASP A O 1
ATOM 678 N N . LEU A 1 92 ? 8.579 2.622 -17.330 1.00 95.88 92 LEU A N 1
ATOM 679 C CA . LEU A 1 92 ? 7.366 1.984 -16.826 1.00 95.88 92 LEU A CA 1
ATOM 680 C C . LEU A 1 92 ? 6.920 2.609 -15.501 1.00 95.88 92 LEU A C 1
ATOM 682 O O . LEU A 1 92 ? 5.768 3.018 -15.394 1.00 95.88 92 LEU A O 1
ATOM 686 N N . VAL A 1 93 ? 7.808 2.700 -14.507 1.00 95.56 93 VAL A N 1
ATOM 687 C CA . VAL A 1 93 ? 7.480 3.249 -13.181 1.00 95.56 93 VAL A CA 1
ATOM 688 C C . VAL A 1 93 ? 7.058 4.715 -13.284 1.00 95.56 93 VAL A C 1
ATOM 690 O O . VAL A 1 93 ? 6.064 5.102 -12.672 1.00 95.56 93 VAL A O 1
ATOM 693 N N . ALA A 1 94 ? 7.757 5.511 -14.097 1.00 96.38 94 ALA A N 1
ATOM 694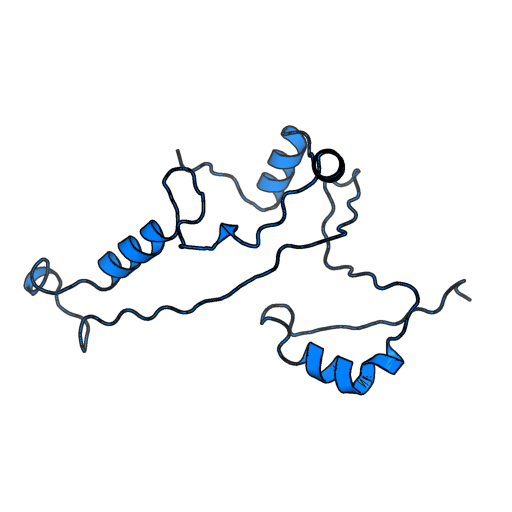 C CA . ALA A 1 94 ? 7.399 6.903 -14.346 1.00 96.38 94 ALA A CA 1
ATOM 695 C C . ALA A 1 94 ? 6.018 7.029 -15.004 1.00 96.38 94 ALA A C 1
ATOM 697 O O . ALA A 1 94 ? 5.259 7.928 -14.661 1.00 96.38 94 ALA A O 1
ATOM 698 N N . SER A 1 95 ? 5.654 6.103 -15.900 1.00 96.69 95 SER A N 1
ATOM 699 C CA . SER A 1 95 ? 4.357 6.130 -16.586 1.00 96.69 95 SER A CA 1
ATOM 700 C C . SER A 1 95 ? 3.151 5.846 -15.684 1.00 96.69 95 SER A C 1
ATOM 702 O O . SER A 1 95 ? 2.029 6.151 -16.084 1.00 96.69 95 SER A O 1
ATOM 704 N N . LEU A 1 96 ? 3.361 5.290 -14.480 1.00 96.88 96 LEU A N 1
ATOM 705 C CA . LEU A 1 96 ? 2.285 4.970 -13.532 1.00 96.88 96 LEU A CA 1
ATOM 706 C C . LEU A 1 96 ? 1.665 6.215 -12.885 1.00 96.88 96 LEU A C 1
ATOM 708 O O . LEU A 1 96 ? 0.585 6.108 -12.307 1.00 96.88 96 LEU A O 1
ATOM 712 N N . HIS A 1 97 ? 2.322 7.374 -12.975 1.00 97.81 97 HIS A N 1
ATOM 713 C CA . HIS A 1 97 ? 1.829 8.634 -12.426 1.00 97.81 97 HIS A CA 1
ATOM 714 C C . HIS A 1 97 ? 1.942 9.772 -13.444 1.00 97.81 97 HIS A C 1
ATOM 716 O O . HIS A 1 97 ? 2.841 9.805 -14.282 1.00 97.81 97 HIS A O 1
ATOM 722 N N . ASN A 1 98 ? 1.023 10.725 -13.354 1.00 97.62 98 ASN A N 1
ATOM 723 C CA . ASN A 1 98 ? 1.096 11.991 -14.069 1.00 97.62 98 ASN A CA 1
ATOM 724 C C . ASN A 1 98 ? 2.085 12.949 -13.374 1.00 97.62 98 ASN A C 1
ATOM 726 O O . ASN A 1 98 ? 2.428 12.741 -12.208 1.00 97.62 98 ASN A O 1
ATOM 730 N N . PRO A 1 99 ? 2.513 14.043 -14.038 1.00 95.06 99 PRO A N 1
ATOM 731 C CA . PRO A 1 99 ? 3.410 15.036 -13.435 1.00 95.06 99 PRO A CA 1
ATOM 732 C C . PRO A 1 99 ? 2.879 15.707 -12.158 1.00 95.06 99 PRO A C 1
ATOM 734 O O . PRO A 1 99 ? 3.669 16.232 -11.382 1.00 95.06 99 PRO A O 1
ATOM 737 N N . ASP A 1 100 ? 1.561 15.705 -11.938 1.00 94.50 100 ASP A N 1
ATOM 738 C CA . ASP A 1 100 ? 0.919 16.222 -10.721 1.00 94.50 100 ASP A CA 1
ATOM 739 C C . ASP A 1 100 ? 0.840 15.187 -9.580 1.00 94.50 100 ASP A C 1
ATOM 741 O O . ASP A 1 100 ? 0.288 15.475 -8.520 1.00 94.50 100 ASP A O 1
ATOM 745 N N . GLY A 1 101 ? 1.380 13.981 -9.791 1.00 93.69 101 GLY A N 1
ATOM 746 C CA . GLY A 1 101 ? 1.369 12.880 -8.829 1.00 93.69 101 GLY A CA 1
ATOM 747 C C . GLY A 1 101 ? 0.087 12.042 -8.830 1.00 93.69 101 GLY A C 1
ATOM 748 O O . GLY A 1 101 ? 0.001 11.083 -8.064 1.00 93.69 101 GLY A O 1
ATOM 749 N N . SER A 1 102 ? -0.903 12.349 -9.676 1.00 96.12 102 SER A N 1
ATOM 750 C CA . SER A 1 102 ? -2.086 11.494 -9.836 1.00 96.12 102 SER A CA 1
ATOM 751 C C . SER A 1 102 ? -1.735 10.172 -10.525 1.00 96.12 102 SER A C 1
ATOM 753 O O . SER A 1 102 ? -0.790 10.092 -11.308 1.00 96.12 102 SER A O 1
ATOM 755 N N . VAL A 1 103 ? -2.489 9.112 -10.237 1.00 96.88 103 VAL A N 1
ATOM 756 C CA . VAL A 1 103 ? -2.269 7.782 -10.817 1.00 96.88 103 VAL A CA 1
ATOM 757 C C . VAL A 1 103 ? -2.689 7.787 -12.286 1.00 96.88 103 VAL A C 1
ATOM 759 O O . VAL A 1 103 ? -3.810 8.153 -12.628 1.00 96.88 103 VAL A O 1
ATOM 762 N N . ASN A 1 104 ? -1.802 7.335 -13.168 1.00 97.69 104 ASN A N 1
ATOM 763 C CA . ASN A 1 104 ? -2.011 7.302 -14.614 1.00 97.69 104 ASN A CA 1
ATOM 764 C C . ASN A 1 104 ? -2.352 5.884 -15.109 1.00 97.69 104 ASN A C 1
ATOM 766 O O . ASN A 1 104 ? -1.713 5.336 -16.005 1.00 97.69 104 ASN A O 1
ATOM 770 N N . ILE A 1 105 ? -3.367 5.268 -14.499 1.00 96.06 105 ILE A N 1
ATOM 771 C CA . ILE A 1 105 ? -3.890 3.958 -14.902 1.00 96.06 105 ILE A CA 1
ATOM 772 C C . ILE A 1 105 ? -5.335 4.130 -15.390 1.00 96.06 105 ILE A C 1
ATOM 774 O O . ILE A 1 105 ? -6.167 4.646 -14.641 1.00 96.06 105 ILE A O 1
ATOM 778 N N . PRO A 1 106 ? -5.669 3.708 -16.627 1.00 97.06 106 PRO A N 1
ATOM 779 C CA . PRO A 1 106 ? -7.038 3.782 -17.126 1.00 97.06 106 PRO A CA 1
ATOM 780 C C . PRO A 1 106 ? -8.028 3.079 -16.191 1.00 97.06 106 PRO A C 1
ATOM 782 O O . PRO A 1 106 ? -7.798 1.941 -15.788 1.00 97.06 106 PRO A O 1
ATOM 785 N N . GLY A 1 107 ? -9.122 3.765 -15.860 1.00 97.06 107 GLY A N 1
ATOM 786 C CA . GLY A 1 107 ? -10.173 3.259 -14.972 1.00 97.06 107 GLY A CA 1
ATOM 787 C C . GLY A 1 107 ? -9.836 3.281 -13.477 1.00 97.06 107 GLY A C 1
ATOM 788 O O . GLY A 1 107 ? -10.669 2.893 -12.667 1.00 97.06 107 GLY A O 1
ATOM 789 N N . PHE A 1 108 ? -8.650 3.759 -13.072 1.00 95.94 108 PHE A N 1
ATOM 790 C CA . PHE A 1 108 ? -8.251 3.776 -11.656 1.00 95.94 108 PHE A CA 1
ATOM 791 C C . PHE A 1 108 ? -9.224 4.551 -10.759 1.00 95.94 108 PHE A C 1
ATOM 793 O O . PHE A 1 108 ? -9.445 4.176 -9.612 1.00 95.94 108 PHE A O 1
ATOM 800 N N . TYR A 1 109 ? -9.803 5.633 -11.279 1.00 96.56 109 TYR A N 1
ATOM 801 C CA . TYR A 1 109 ? -10.668 6.526 -10.513 1.00 96.56 109 TYR A CA 1
ATOM 802 C C . TYR A 1 109 ? -12.160 6.186 -10.604 1.00 96.56 109 TYR A C 1
ATOM 804 O O . TYR A 1 109 ? -12.951 6.846 -9.936 1.00 96.56 109 TYR A O 1
ATOM 812 N N . ASP A 1 110 ? -12.550 5.178 -11.389 1.00 97.25 110 ASP A N 1
ATOM 813 C CA . ASP A 1 110 ? -13.962 4.888 -11.678 1.00 97.25 110 ASP A CA 1
ATOM 814 C C . ASP A 1 110 ? -14.746 4.501 -10.409 1.00 97.25 110 ASP A C 1
ATOM 816 O O . ASP A 1 110 ? -15.896 4.905 -10.245 1.00 97.25 110 ASP A O 1
ATOM 820 N N . ASP A 1 111 ? -14.093 3.794 -9.481 1.00 95.56 111 ASP A N 1
ATOM 821 C CA . ASP A 1 111 ? -14.677 3.332 -8.213 1.00 95.56 111 ASP A CA 1
ATOM 822 C C . ASP A 1 111 ? -14.217 4.156 -6.992 1.00 95.56 111 ASP A C 1
ATOM 824 O O . ASP A 1 111 ? -14.529 3.816 -5.845 1.00 95.56 111 ASP A O 1
ATOM 828 N N . VAL A 1 112 ? -13.461 5.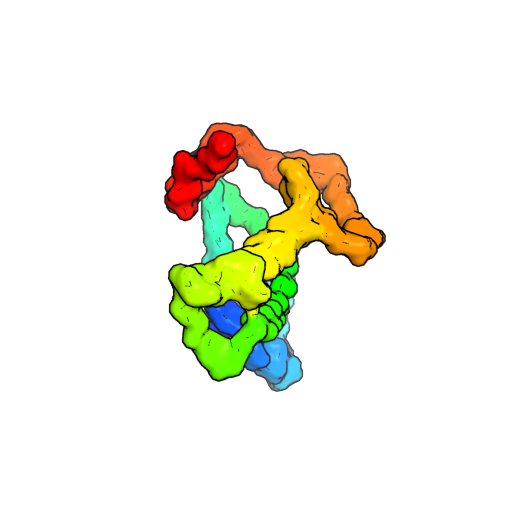243 -7.200 1.00 94.81 112 VAL A N 1
ATOM 829 C CA . VAL A 1 112 ? -12.962 6.073 -6.093 1.00 94.81 112 VAL A CA 1
ATOM 830 C C . VAL A 1 112 ? -14.113 6.861 -5.475 1.00 94.81 112 VAL A C 1
ATOM 832 O O . VAL A 1 112 ? -14.687 7.764 -6.082 1.00 94.81 112 VAL A O 1
ATOM 835 N N . GLN A 1 113 ? -14.413 6.553 -4.215 1.00 92.44 113 GLN A N 1
ATOM 836 C CA . GLN A 1 113 ? -15.371 7.311 -3.419 1.00 92.44 113 GLN A CA 1
ATOM 837 C C . GLN A 1 113 ? -14.707 8.579 -2.881 1.00 92.44 113 GLN A C 1
ATOM 839 O O . GLN A 1 113 ? -13.711 8.523 -2.158 1.00 92.44 113 GLN A O 1
ATOM 844 N N . LEU A 1 114 ? -15.256 9.737 -3.248 1.00 89.88 114 LEU A N 1
ATOM 845 C CA . LEU A 1 114 ? -14.791 11.019 -2.732 1.00 89.88 114 LEU A CA 1
ATOM 846 C C . LEU A 1 114 ? -15.265 11.206 -1.291 1.00 89.88 114 LEU A C 1
ATOM 848 O O . LEU A 1 114 ? -16.429 10.959 -0.981 1.00 89.88 114 LEU A O 1
ATOM 852 N N . MET A 1 115 ? -14.367 11.701 -0.441 1.00 88.06 115 MET A N 1
ATOM 853 C CA . MET A 1 115 ? -14.710 12.079 0.927 1.00 88.06 115 MET A CA 1
ATOM 854 C C . MET A 1 115 ? -15.715 13.231 0.921 1.00 88.06 115 MET A C 1
ATOM 856 O O . MET A 1 115 ? -15.563 14.206 0.176 1.00 88.06 115 MET A O 1
ATOM 860 N N . SER A 1 116 ? -16.714 13.131 1.789 1.00 91.25 116 SER A N 1
ATOM 861 C CA . SER A 1 116 ? -17.613 14.234 2.109 1.00 91.25 116 SER A CA 1
ATOM 862 C C . SER A 1 116 ? -16.857 15.393 2.774 1.00 91.25 116 SER A C 1
ATOM 864 O O . SER A 1 116 ? -15.755 15.231 3.302 1.00 91.25 116 SER A O 1
ATOM 866 N N . GLU A 1 117 ? -17.455 16.587 2.778 1.00 92.44 117 GLU A N 1
ATOM 867 C CA . GLU A 1 117 ? -16.906 17.740 3.510 1.00 92.44 117 GLU A CA 1
ATOM 868 C C . GLU A 1 117 ? -16.751 17.458 5.009 1.00 92.44 117 GLU A C 1
ATOM 870 O O . GLU A 1 117 ? -15.768 17.879 5.615 1.00 92.44 117 GLU A O 1
ATOM 875 N N . GLU A 1 118 ? -17.691 16.712 5.595 1.00 90.44 118 GLU A N 1
ATOM 876 C CA . GLU A 1 118 ? -17.636 16.327 7.003 1.00 90.44 118 GLU A CA 1
ATOM 877 C C . GLU A 1 118 ? -16.409 15.453 7.279 1.00 90.44 118 GLU A C 1
ATOM 879 O O . GLU A 1 118 ? -15.590 15.799 8.131 1.00 90.44 118 GLU A O 1
ATOM 884 N N . GLU A 1 119 ? -16.221 14.378 6.510 1.00 87.62 119 GLU A N 1
ATOM 885 C CA . GLU A 1 119 ? -15.053 13.499 6.637 1.00 87.62 119 GLU A CA 1
ATOM 886 C C . GLU A 1 119 ? -13.747 14.258 6.391 1.00 87.62 119 GLU A C 1
ATOM 888 O O . GLU A 1 119 ? -12.774 14.084 7.127 1.00 87.62 119 GLU A O 1
ATOM 893 N N . ARG A 1 120 ? -13.720 15.152 5.395 1.00 86.81 120 ARG A N 1
ATOM 894 C CA . ARG A 1 120 ? -12.544 15.986 5.130 1.00 86.81 120 ARG A CA 1
ATOM 895 C C . ARG A 1 120 ? -12.205 16.842 6.351 1.00 86.81 120 ARG A C 1
ATOM 897 O O . ARG A 1 120 ? -11.076 16.764 6.826 1.00 86.81 120 ARG A O 1
ATOM 904 N N . SER A 1 121 ? -13.180 17.540 6.933 1.00 87.88 121 SER A N 1
ATOM 905 C CA . SER A 1 121 ? -12.968 18.377 8.126 1.00 87.88 121 SER A CA 1
ATOM 906 C C . SER A 1 121 ? -12.467 17.598 9.352 1.00 87.88 121 SER A C 1
ATOM 908 O O . SER A 1 121 ? -11.708 18.130 10.158 1.00 87.88 121 SER A O 1
ATOM 910 N N . GLN A 1 122 ? -12.846 16.322 9.486 1.00 83.94 122 GLN A N 1
ATOM 911 C CA . GLN A 1 122 ? -12.399 15.453 10.582 1.00 83.94 122 GLN A CA 1
ATOM 912 C C . GLN A 1 122 ? -10.962 14.944 10.395 1.00 83.94 122 GLN A C 1
ATOM 914 O O . GLN A 1 122 ? -10.308 14.575 11.371 1.00 83.94 122 GLN A O 1
ATOM 919 N N . THR A 1 123 ? -10.472 14.916 9.152 1.00 80.19 123 THR A N 1
ATOM 920 C CA . THR A 1 123 ? -9.114 14.461 8.808 1.00 80.19 123 THR A CA 1
ATOM 921 C C . THR A 1 123 ? -8.116 15.596 8.606 1.00 80.19 123 THR A C 1
ATOM 923 O O . THR A 1 123 ? -6.913 15.338 8.538 1.00 80.19 123 THR A O 1
ATOM 926 N N . GLU A 1 124 ? -8.585 16.844 8.548 1.00 80.94 124 GLU A N 1
ATOM 927 C CA . GLU A 1 124 ? -7.725 18.015 8.421 1.00 80.94 124 GLU A CA 1
ATOM 928 C C . GLU A 1 124 ? -6.774 18.132 9.619 1.00 80.94 124 GLU A C 1
ATOM 930 O O . GLU A 1 124 ? -7.162 18.315 10.778 1.00 80.94 124 GLU A O 1
ATOM 935 N N . LEU A 1 125 ? -5.482 18.032 9.319 1.00 78.00 125 LEU A N 1
ATOM 936 C CA . LEU A 1 125 ? -4.407 18.317 10.254 1.00 78.00 125 LEU A CA 1
ATOM 937 C C . LEU A 1 125 ? -3.847 19.703 9.929 1.00 78.00 125 LEU A C 1
ATOM 939 O O . LEU A 1 125 ? -3.521 19.954 8.773 1.00 78.00 125 LEU A O 1
ATOM 943 N N . PRO A 1 126 ? -3.683 20.591 10.927 1.00 81.75 126 PRO A N 1
ATOM 944 C CA . PRO A 1 126 ? -2.922 21.819 10.741 1.00 81.75 126 PRO A CA 1
ATOM 945 C C . PRO A 1 126 ? -1.532 21.514 10.172 1.00 81.75 126 PRO A C 1
ATOM 947 O O . PRO A 1 126 ? -0.863 20.611 10.682 1.00 81.75 126 PRO A O 1
ATOM 950 N N . ASP A 1 127 ? -1.078 22.299 9.194 1.00 81.94 127 ASP A N 1
ATOM 951 C CA . ASP A 1 127 ? 0.192 22.085 8.481 1.00 81.94 127 ASP A CA 1
ATOM 952 C C . ASP A 1 127 ? 1.371 21.822 9.426 1.00 81.94 127 ASP A C 1
ATOM 954 O O . ASP A 1 127 ? 2.126 20.873 9.243 1.00 81.94 127 ASP A O 1
ATOM 958 N N . ALA A 1 128 ? 1.475 22.587 10.518 1.00 80.94 128 ALA A N 1
ATOM 959 C CA . ALA A 1 128 ? 2.539 22.424 11.509 1.00 80.94 128 ALA A CA 1
ATOM 960 C C . ALA A 1 128 ? 2.577 21.021 12.150 1.00 80.94 128 ALA A C 1
ATOM 962 O O . ALA A 1 128 ? 3.660 20.487 12.403 1.00 80.94 128 ALA A O 1
ATOM 963 N N . LEU A 1 129 ? 1.410 20.418 12.405 1.00 81.56 129 LEU A N 1
ATOM 964 C CA . LEU A 1 129 ? 1.305 19.060 12.949 1.00 81.56 129 LEU A CA 1
ATOM 965 C C . LEU A 1 129 ? 1.580 18.010 11.873 1.00 81.56 129 LEU A C 1
ATOM 967 O O . LEU A 1 129 ? 2.233 17.009 12.162 1.00 81.56 129 LEU A O 1
ATOM 971 N N . PHE A 1 130 ? 1.126 18.244 10.641 1.00 81.81 130 PHE A N 1
ATOM 972 C CA . PHE A 1 130 ? 1.427 17.361 9.517 1.00 81.81 130 PHE A CA 1
ATOM 973 C C . PHE A 1 130 ? 2.935 17.304 9.240 1.00 81.81 130 PHE A C 1
ATOM 975 O O . PHE A 1 130 ? 3.518 16.223 9.182 1.00 81.81 130 PHE A O 1
ATOM 982 N N . GLU A 1 131 ? 3.603 18.455 9.175 1.00 81.88 131 GLU A N 1
ATOM 983 C CA . GLU A 1 131 ? 5.055 18.523 9.021 1.00 81.88 131 GLU A CA 1
ATOM 984 C C . GLU A 1 131 ? 5.806 17.875 10.188 1.00 81.88 131 GLU A C 1
ATOM 986 O O . GLU A 1 131 ? 6.824 17.213 9.988 1.00 81.88 131 GLU A O 1
ATOM 991 N N . GLN A 1 132 ? 5.336 18.074 11.425 1.00 81.50 132 GLN A N 1
ATOM 992 C CA . GLN A 1 132 ? 5.931 17.423 12.590 1.00 81.50 132 GLN A CA 1
ATOM 993 C C . GLN A 1 132 ? 5.807 15.903 12.487 1.00 81.50 132 GLN A C 1
ATOM 995 O O . GLN A 1 132 ? 6.783 15.204 12.751 1.00 81.50 132 GLN A O 1
ATOM 1000 N N . GLN A 1 133 ? 4.649 15.399 12.059 1.00 80.38 133 GLN A N 1
ATOM 1001 C CA . GLN A 1 133 ? 4.450 13.975 11.819 1.00 80.38 133 GLN A CA 1
ATOM 1002 C C . GLN A 1 133 ? 5.415 13.461 10.743 1.00 80.38 133 GLN A C 1
ATOM 1004 O O . GLN A 1 133 ? 6.102 12.476 10.983 1.00 80.38 133 GLN A O 1
ATOM 1009 N N . MET A 1 134 ? 5.545 14.153 9.606 1.00 82.62 134 MET A N 1
ATOM 1010 C CA . MET A 1 134 ? 6.517 13.793 8.563 1.00 82.62 134 MET A CA 1
ATOM 1011 C C . MET A 1 134 ? 7.950 13.727 9.117 1.00 82.62 134 MET A C 1
ATOM 1013 O O . MET A 1 134 ? 8.648 12.737 8.905 1.00 82.62 134 MET A O 1
ATOM 1017 N N . ARG A 1 135 ? 8.371 14.724 9.908 1.00 82.56 135 ARG A N 1
ATOM 1018 C CA . ARG A 1 135 ? 9.696 14.733 10.553 1.00 82.56 135 ARG A CA 1
ATOM 1019 C C . ARG A 1 135 ? 9.895 13.567 11.522 1.00 82.56 135 ARG A C 1
ATOM 1021 O O . ARG A 1 135 ? 10.982 12.996 11.545 1.00 82.56 135 ARG A O 1
ATOM 1028 N N . ASN A 1 136 ? 8.872 13.211 12.300 1.00 81.88 136 ASN A N 1
ATOM 1029 C CA . ASN A 1 136 ? 8.928 12.081 13.232 1.00 81.88 136 ASN A CA 1
ATOM 1030 C C . ASN A 1 136 ? 9.113 10.741 12.501 1.00 81.88 136 ASN A C 1
ATOM 1032 O O . ASN A 1 136 ? 9.822 9.875 13.002 1.00 81.88 136 ASN A O 1
ATOM 1036 N N . GLU A 1 137 ? 8.547 10.609 11.299 1.00 81.38 137 GLU A N 1
ATOM 1037 C CA . GLU A 1 137 ? 8.735 9.457 10.402 1.00 81.38 137 GLU A CA 1
ATOM 1038 C C . GLU A 1 137 ? 10.067 9.517 9.618 1.00 81.38 137 GLU A C 1
ATOM 1040 O O . GLU A 1 137 ? 10.327 8.698 8.739 1.00 81.38 137 GLU A O 1
ATOM 1045 N N . GLY A 1 138 ? 10.929 10.505 9.893 1.00 82.62 138 GLY A N 1
ATOM 1046 C CA . GLY A 1 138 ? 12.211 10.695 9.204 1.00 82.62 138 GLY A CA 1
ATOM 1047 C C . GLY A 1 138 ? 12.097 11.298 7.798 1.00 82.62 138 GLY A C 1
ATOM 1048 O O . GLY A 1 138 ? 13.102 11.419 7.091 1.00 82.62 138 GLY A O 1
ATOM 1049 N N . ILE A 1 139 ? 10.900 11.725 7.391 1.00 82.00 139 ILE A N 1
ATOM 1050 C CA . ILE A 1 139 ? 10.646 12.363 6.099 1.00 82.00 139 ILE A CA 1
ATOM 1051 C C . ILE A 1 139 ? 11.104 13.822 6.203 1.00 82.00 139 ILE A C 1
ATOM 1053 O O . ILE A 1 139 ? 10.459 14.665 6.824 1.00 82.00 139 ILE A O 1
ATOM 1057 N N . THR A 1 140 ? 12.272 14.107 5.628 1.00 75.88 140 THR A N 1
ATOM 1058 C CA . THR A 1 140 ? 12.968 15.403 5.758 1.00 75.88 140 THR A CA 1
ATOM 1059 C C . THR A 1 140 ? 13.161 16.138 4.433 1.00 75.88 140 THR A C 1
ATOM 1061 O O . THR A 1 140 ? 13.632 17.273 4.439 1.00 75.88 140 THR A O 1
ATOM 1064 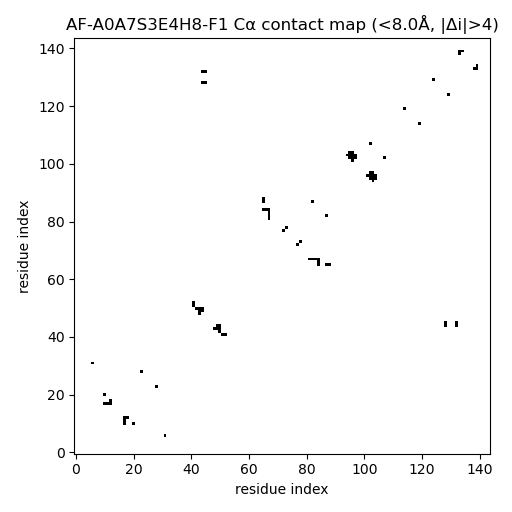N N . GLY A 1 141 ? 12.797 15.522 3.305 1.00 63.97 141 GLY A N 1
ATOM 1065 C CA . GLY A 1 141 ? 13.000 16.084 1.973 1.00 63.97 141 GLY A CA 1
ATOM 1066 C C . GLY A 1 141 ? 11.697 16.250 1.203 1.00 63.97 141 GLY A C 1
ATOM 1067 O O . GLY A 1 141 ? 10.941 15.296 1.038 1.00 63.97 141 GLY A O 1
ATOM 1068 N N . THR A 1 142 ? 11.480 17.447 0.671 1.00 46.25 142 THR A N 1
ATOM 1069 C CA . THR A 1 142 ? 10.802 17.622 -0.613 1.00 46.25 142 THR A CA 1
ATOM 1070 C C . THR A 1 142 ? 11.836 17.371 -1.706 1.00 46.25 142 THR A C 1
ATOM 1072 O O . THR A 1 142 ? 12.952 17.886 -1.627 1.00 46.25 142 THR A O 1
ATOM 1075 N N . VAL A 1 143 ? 11.499 16.566 -2.712 1.00 40.78 143 VAL A N 1
ATOM 1076 C CA . VAL A 1 143 ? 12.234 16.616 -3.979 1.00 40.78 143 VAL A CA 1
ATOM 1077 C C . VAL A 1 143 ? 11.892 17.979 -4.585 1.00 40.78 143 VAL A C 1
ATOM 1079 O O . VAL A 1 143 ? 10.720 18.223 -4.864 1.00 40.78 143 VAL A O 1
ATOM 1082 N N . GLU A 1 144 ? 12.872 18.883 -4.656 1.00 36.12 144 GLU A N 1
ATOM 1083 C CA . GLU A 1 144 ? 12.758 20.133 -5.427 1.00 36.12 144 GLU A CA 1
ATOM 1084 C C . GLU A 1 144 ? 12.682 19.847 -6.932 1.00 36.12 144 GLU A C 1
ATOM 1086 O O . GLU A 1 144 ? 13.421 18.947 -7.403 1.00 36.12 144 GLU A O 1
#

pLDDT: mean 90.44, std 9.41, range [36.12, 97.81]

InterPro domains:
  IPR011650 Peptidase M20, dimerisation domain [PF07687] (55-104)
  IPR051458 Cytosolic and Metallo Dipeptidase [PTHR43270] (2-125)

Foldseek 3Di:
DDPDDDDDDDQPCVVVPSVCVVVVCVVCVVVVDDPDDDDPPDDQLDPPGGDDDPDDDDDDDDDDDFDFDPDDDDCVVCPVPTDDSVVVVVVVVVCQADPVRHGNDPPPCVPDDDDDPVRVVVPDDDPVSVVVVCVVVVNDDDPD

Sequence (144 aa):
ALPINVKFLFDGQEEIGSPQLESFLDKHGEKFAADLCFSADGGQISEDKPRVITSLRGLAAVEVKVKTANADLHSGTFGGAAPNALHLLTDLVASLHNPDGSVNIPGFYDDVQLMSEEERSQTELPDALFEQQMRNEGITGTVE

Nearest PDB structures (foldseek):
  2zog-assembly1_B  TM=7.335E-01  e=4.310E-03  Mus musculus
  4g1p-assembly1_A-2  TM=7.199E-01  e=1.891E-02  Saccharomyces cerevisiae S288C
  4mmo-assembly1_B  TM=7.702E-01  e=2.831E-02  Saccharolobus solfataricus P2

Solvent-accessible surface area (backbone atoms only — not comparable to full-atom values): 10099 Å² total; per-residue (Å²): 134,74,100,67,88,85,86,89,85,86,78,95,38,60,98,75,69,34,87,57,52,64,71,47,40,77,76,45,39,81,80,66,67,66,100,72,86,83,79,83,91,65,72,59,68,48,99,90,37,83,60,85,82,90,76,79,82,84,87,85,90,81,90,84,87,76,80,65,66,98,63,93,73,61,57,92,81,37,60,92,74,54,73,54,44,65,60,55,50,51,54,53,61,54,54,48,37,44,98,87,68,48,76,51,50,93,71,67,65,76,82,62,81,77,77,50,73,67,57,46,64,73,67,66,62,60,64,73,56,48,53,48,44,38,46,74,74,67,52,82,74,78,88,128